Protein AF-A0A4P7VMG3-F1 (afdb_monomer_lite)

Organism: NCBI:txi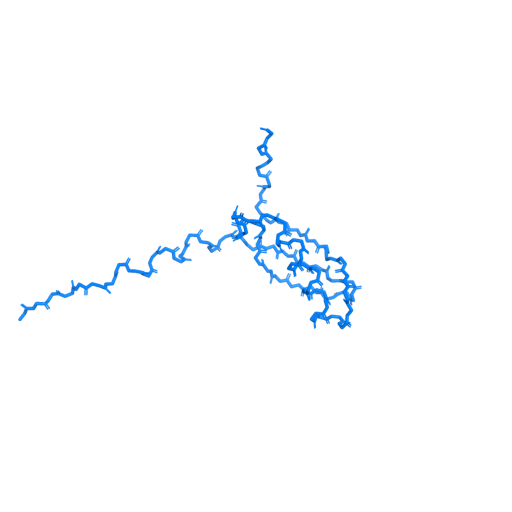d2530390

pLDDT: mean 73.42, std 18.99, range [36.62, 92.62]

Radius of gyration: 17.11 Å; chains: 1; bounding box: 41×54×27 Å

Foldseek 3Di:
DDDDDPPPPPPVVVVQVQAKKWKAAPVGDIDIDGHCVVVVVHSVVVQVVQQVVNCVVPVHGDHMDIGTPDPPPPDD

Secondary structure (DSSP, 8-state):
--------SSSSSGGGTT-EEEEE-TTS-EEEEE-GGG-SS-TTHHHHHHHHHHHHHHSS----EEEESS------

Sequence (76 aa):
MKKFLMSLGFITICLSAFATIEYTTTCGKQGYTVNQSYFVDNPNEFWNYLLELNEIECGVPGPVKFKSDTPMEFRF

Structure (mmCIF, N/CA/C/O backbone):
data_AF-A0A4P7VMG3-F1
#
_entry.id   AF-A0A4P7VMG3-F1
#
loop_
_atom_site.group_PDB
_atom_site.id
_atom_site.type_symbol
_atom_site.label_atom_id
_atom_site.label_alt_id
_atom_site.label_comp_id
_atom_site.label_asym_id
_atom_site.label_entity_id
_atom_site.label_seq_id
_atom_site.pdbx_PDB_ins_code
_atom_site.Cartn_x
_atom_site.Cartn_y
_atom_site.Cartn_z
_atom_site.occupancy
_atom_site.B_iso_or_equiv
_atom_site.auth_seq_id
_atom_site.auth_comp_id
_atom_site.auth_asym_id
_atom_site.auth_atom_id
_atom_site.pdbx_PDB_model_num
ATOM 1 N N . MET A 1 1 ? 26.024 -42.316 -10.361 1.00 48.81 1 MET A N 1
ATOM 2 C CA . MET A 1 1 ? 26.466 -40.942 -10.025 1.00 48.81 1 MET A CA 1
ATOM 3 C C . MET A 1 1 ? 26.156 -40.002 -11.186 1.00 48.81 1 MET A C 1
ATOM 5 O O . MET A 1 1 ? 26.801 -40.109 -12.220 1.00 48.81 1 MET A O 1
ATOM 9 N N . LYS A 1 2 ? 25.154 -39.128 -11.041 1.00 44.91 2 LYS A N 1
ATOM 10 C CA . LYS A 1 2 ? 24.836 -38.023 -11.973 1.00 44.91 2 LYS A CA 1
ATOM 11 C C . LYS A 1 2 ? 24.005 -36.993 -11.182 1.00 44.91 2 LYS A C 1
ATOM 13 O O . LYS A 1 2 ? 22.807 -37.159 -11.037 1.00 44.91 2 LYS A O 1
ATOM 18 N N . LYS A 1 3 ? 24.647 -36.314 -10.225 1.00 49.94 3 LYS A N 1
ATOM 19 C CA . LYS A 1 3 ? 25.035 -34.891 -10.281 1.00 49.94 3 LYS A CA 1
ATOM 20 C C . LYS A 1 3 ? 23.867 -33.967 -10.663 1.00 49.94 3 LYS A C 1
ATOM 22 O O . LYS A 1 3 ? 23.644 -33.709 -11.838 1.00 49.94 3 LYS A O 1
ATOM 27 N N . PHE A 1 4 ? 23.161 -33.531 -9.614 1.00 53.59 4 PHE A N 1
ATOM 28 C CA . PHE A 1 4 ? 22.645 -32.180 -9.370 1.00 53.59 4 PHE A CA 1
ATOM 29 C C . PHE A 1 4 ? 22.620 -31.253 -10.588 1.00 53.59 4 PHE A C 1
ATOM 31 O O . PHE A 1 4 ? 23.612 -30.602 -10.901 1.00 53.59 4 PHE A O 1
ATOM 38 N N . LEU A 1 5 ? 21.459 -31.142 -11.220 1.00 56.16 5 LEU A N 1
ATOM 39 C CA . LEU A 1 5 ? 21.130 -30.058 -12.133 1.00 56.16 5 LEU A CA 1
ATOM 40 C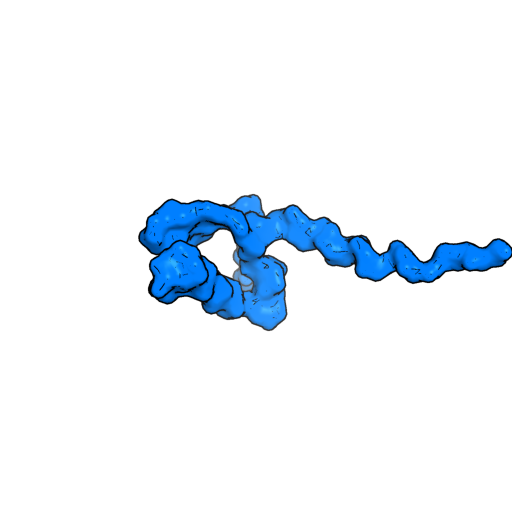 C . LEU A 1 5 ? 19.688 -29.656 -11.839 1.00 56.16 5 LEU A C 1
ATOM 42 O O . LEU A 1 5 ? 18.839 -30.526 -11.683 1.00 56.16 5 LEU A O 1
ATOM 46 N N . MET A 1 6 ? 19.458 -28.342 -11.793 1.00 48.47 6 MET A N 1
ATOM 47 C CA . MET A 1 6 ? 18.186 -27.646 -11.537 1.00 48.47 6 MET A CA 1
ATOM 48 C C . MET A 1 6 ? 17.906 -27.214 -10.086 1.00 48.47 6 MET A C 1
ATOM 50 O O . MET A 1 6 ? 16.776 -27.260 -9.625 1.00 48.47 6 MET A O 1
ATOM 54 N N . SER A 1 7 ? 18.917 -26.684 -9.390 1.00 50.81 7 SER A N 1
ATOM 55 C CA . SER A 1 7 ? 18.720 -25.791 -8.228 1.00 50.81 7 SER A CA 1
ATOM 56 C C . SER A 1 7 ? 19.241 -24.376 -8.527 1.00 50.81 7 SER A C 1
ATOM 58 O O . SER A 1 7 ? 19.921 -23.768 -7.708 1.00 50.81 7 SER A O 1
ATOM 60 N N . LEU A 1 8 ? 18.989 -23.865 -9.737 1.00 51.53 8 LEU A N 1
ATOM 61 C CA . LEU A 1 8 ? 19.392 -22.509 -10.152 1.00 51.53 8 LEU A CA 1
ATOM 62 C C . LEU A 1 8 ? 18.200 -21.558 -10.367 1.00 51.53 8 LEU A C 1
ATOM 64 O O . LEU A 1 8 ? 18.406 -20.401 -10.704 1.00 51.53 8 LEU A O 1
ATOM 68 N N . GLY A 1 9 ? 16.963 -22.011 -10.132 1.00 47.12 9 GLY A N 1
ATOM 69 C CA . GLY A 1 9 ? 15.753 -21.192 -10.300 1.00 47.12 9 GLY A CA 1
ATOM 70 C C . GLY A 1 9 ? 15.259 -20.469 -9.041 1.00 47.12 9 GLY A C 1
ATOM 71 O O . GLY A 1 9 ? 14.258 -19.772 -9.115 1.00 47.12 9 GLY A O 1
ATOM 72 N N . PHE A 1 10 ? 15.919 -20.635 -7.889 1.00 47.50 10 PHE A N 1
ATOM 73 C CA . PHE A 1 10 ? 15.422 -20.136 -6.593 1.00 47.50 10 PHE A CA 1
ATOM 74 C C . PHE A 1 10 ? 16.187 -18.930 -6.022 1.00 47.50 10 PHE A C 1
ATOM 76 O O . PHE A 1 10 ? 15.903 -18.513 -4.905 1.00 47.50 10 PHE A O 1
ATOM 83 N N . ILE A 1 11 ? 17.139 -18.343 -6.760 1.00 48.62 11 ILE A N 1
ATOM 84 C CA . ILE A 1 11 ? 17.992 -17.247 -6.243 1.00 48.62 11 ILE A CA 1
ATOM 85 C C . ILE A 1 11 ? 17.629 -15.875 -6.844 1.00 48.62 11 ILE A C 1
ATOM 87 O O . ILE A 1 11 ? 18.248 -14.871 -6.522 1.00 48.62 11 ILE A O 1
ATOM 91 N N . THR A 1 12 ? 16.582 -15.768 -7.665 1.00 45.66 12 THR A N 1
ATOM 92 C CA . THR A 1 12 ? 16.075 -14.458 -8.125 1.00 45.66 12 THR A CA 1
ATOM 93 C C . THR A 1 12 ? 15.002 -13.854 -7.219 1.00 45.66 12 THR A C 1
ATOM 95 O O . THR A 1 12 ? 14.678 -12.684 -7.378 1.00 45.66 12 THR A O 1
ATOM 98 N N . ILE A 1 13 ? 14.501 -14.589 -6.219 1.00 48.97 13 ILE A N 1
ATOM 99 C CA . ILE A 1 13 ? 13.468 -14.090 -5.289 1.00 48.97 13 ILE A CA 1
ATOM 100 C C . ILE A 1 13 ? 14.091 -13.330 -4.099 1.00 48.97 13 ILE A C 1
ATOM 102 O O . ILE A 1 13 ? 13.420 -12.562 -3.421 1.00 48.97 13 ILE A O 1
ATOM 106 N N . CYS A 1 14 ? 15.400 -13.463 -3.859 1.00 44.75 14 CYS A N 1
ATOM 107 C CA . CYS A 1 14 ? 16.052 -12.808 -2.718 1.00 44.75 14 CYS A CA 1
ATOM 108 C C . CYS A 1 14 ? 16.463 -11.345 -2.969 1.00 44.75 14 CYS A C 1
ATOM 110 O O . CYS A 1 14 ? 16.834 -10.662 -2.019 1.00 44.75 14 CYS A O 1
ATOM 112 N N . LEU A 1 15 ? 16.395 -10.839 -4.208 1.00 46.88 15 LEU A N 1
ATOM 113 C CA . LEU A 1 15 ? 16.741 -9.439 -4.511 1.00 46.88 15 LEU A CA 1
ATOM 114 C C . LEU A 1 15 ? 15.582 -8.455 -4.284 1.00 46.88 15 LEU A C 1
ATOM 116 O O . LEU A 1 15 ? 15.813 -7.251 -4.262 1.00 46.88 15 LEU A O 1
ATOM 120 N N . SER A 1 16 ? 14.357 -8.938 -4.062 1.00 47.16 16 SER A N 1
ATOM 121 C CA . SER A 1 16 ? 13.208 -8.082 -3.739 1.00 47.16 16 SER A CA 1
ATOM 122 C C . SER A 1 16 ? 13.025 -7.855 -2.227 1.00 47.16 16 SER A C 1
ATOM 124 O O . SER A 1 16 ? 12.181 -7.063 -1.811 1.00 47.16 16 SER A O 1
ATOM 126 N N . ALA A 1 17 ? 13.849 -8.490 -1.385 1.00 47.69 17 ALA A N 1
ATOM 127 C CA . ALA A 1 17 ? 13.696 -8.551 0.073 1.00 47.69 17 ALA A CA 1
ATOM 128 C C . ALA A 1 17 ? 13.823 -7.209 0.840 1.00 47.69 17 ALA A C 1
ATOM 130 O O . ALA A 1 17 ? 13.688 -7.211 2.058 1.00 47.69 17 ALA A O 1
ATOM 131 N N . PHE A 1 18 ? 14.049 -6.071 0.171 1.00 55.44 18 PHE A N 1
ATOM 132 C CA . PHE A 1 18 ? 14.282 -4.767 0.823 1.00 55.44 18 PHE A CA 1
ATOM 133 C C . PHE A 1 18 ? 13.308 -3.651 0.435 1.00 55.44 18 PHE A C 1
ATOM 135 O O . PHE A 1 18 ? 13.507 -2.501 0.812 1.00 55.44 18 PHE A O 1
ATOM 142 N N . ALA A 1 19 ? 12.252 -3.958 -0.311 1.00 68.94 19 ALA A N 1
ATOM 143 C CA . ALA A 1 19 ? 11.318 -2.947 -0.786 1.00 68.94 19 ALA A CA 1
ATOM 144 C C . ALA A 1 19 ? 9.954 -3.075 -0.098 1.00 68.94 19 ALA A C 1
ATOM 146 O O . ALA A 1 19 ? 8.936 -3.216 -0.766 1.00 68.94 19 ALA A O 1
ATOM 147 N N . THR A 1 20 ? 9.925 -3.063 1.233 1.00 80.88 20 THR A N 1
ATOM 148 C CA . THR A 1 20 ? 8.675 -2.930 1.994 1.00 80.88 20 THR A CA 1
ATOM 149 C C . THR A 1 20 ? 8.448 -1.480 2.418 1.00 80.88 20 THR A C 1
ATOM 151 O O . THR A 1 20 ? 9.403 -0.746 2.663 1.00 80.88 20 THR A O 1
ATOM 154 N N . ILE A 1 21 ? 7.187 -1.067 2.503 1.00 86.44 21 ILE A N 1
ATOM 155 C CA . ILE A 1 21 ? 6.740 0.231 3.013 1.00 86.44 21 ILE A CA 1
ATOM 156 C C . ILE A 1 21 ? 5.822 0.003 4.211 1.00 86.44 21 ILE A C 1
ATOM 158 O O . ILE A 1 21 ? 5.048 -0.957 4.231 1.00 86.44 21 ILE A O 1
ATOM 162 N N . GLU A 1 22 ? 5.883 0.893 5.193 1.00 89.19 22 GLU A N 1
ATOM 163 C CA . GLU A 1 22 ? 4.882 0.957 6.258 1.00 89.19 22 GLU A CA 1
ATOM 164 C C . GLU A 1 22 ? 3.663 1.720 5.737 1.00 89.19 22 GLU A C 1
ATOM 166 O O . GLU A 1 22 ? 3.813 2.762 5.093 1.00 89.19 22 GLU A O 1
ATOM 171 N N . TYR A 1 23 ? 2.458 1.238 6.025 1.00 89.00 23 TYR A N 1
ATOM 172 C CA . TYR A 1 23 ? 1.218 1.890 5.630 1.00 89.00 23 TYR A CA 1
ATOM 173 C C . TYR A 1 23 ? 0.291 2.163 6.815 1.00 89.00 23 TYR A C 1
ATOM 175 O O . TYR A 1 23 ? 0.341 1.499 7.846 1.00 89.00 23 TYR A O 1
ATOM 183 N N . THR A 1 24 ? -0.584 3.156 6.668 1.00 92.50 24 THR A N 1
ATOM 184 C CA . THR A 1 24 ? -1.665 3.491 7.597 1.00 92.50 24 THR A CA 1
ATOM 185 C C . THR A 1 24 ? -2.943 3.769 6.806 1.00 92.50 24 THR A C 1
ATOM 187 O O . THR A 1 24 ? -2.992 4.688 5.985 1.00 92.50 24 THR A O 1
ATOM 190 N N . THR A 1 25 ? -3.972 2.969 7.063 1.00 92.19 25 THR A N 1
ATOM 191 C CA . THR A 1 25 ? -5.297 3.035 6.418 1.00 92.19 25 THR A CA 1
ATOM 192 C C . THR A 1 25 ? -6.173 4.152 6.994 1.00 92.19 25 THR A C 1
ATOM 194 O O . THR A 1 25 ? -5.865 4.730 8.042 1.00 92.19 25 THR A O 1
ATOM 197 N N . THR A 1 26 ? -7.304 4.443 6.344 1.00 91.50 26 THR A N 1
ATOM 198 C CA . THR A 1 26 ? -8.257 5.468 6.803 1.00 91.50 26 THR A CA 1
ATOM 199 C C . THR A 1 26 ? -8.922 5.121 8.134 1.00 91.50 26 THR A C 1
ATOM 201 O O . THR A 1 26 ? -9.215 6.024 8.915 1.00 91.50 26 THR A O 1
ATOM 204 N N . CYS A 1 27 ? -9.108 3.832 8.431 1.00 91.69 27 CYS A N 1
ATOM 205 C CA . CYS A 1 27 ? -9.619 3.356 9.718 1.00 91.69 27 CYS A CA 1
ATOM 206 C C . CYS A 1 27 ? -8.534 3.229 10.805 1.00 91.69 27 CYS A C 1
ATOM 208 O O . CYS A 1 27 ? -8.815 2.747 11.900 1.00 91.69 27 CYS A O 1
ATOM 210 N N . GLY A 1 28 ? -7.300 3.671 10.528 1.00 89.31 28 GLY A N 1
ATOM 211 C CA . GLY A 1 28 ? -6.216 3.739 11.509 1.00 89.31 28 GLY A CA 1
ATOM 212 C C . GLY A 1 28 ? -5.422 2.446 11.696 1.00 89.31 28 GLY A C 1
ATOM 213 O O . GLY A 1 28 ? -4.555 2.398 12.566 1.00 89.31 28 GLY A O 1
ATOM 214 N N . LYS A 1 29 ? -5.665 1.406 10.887 1.00 89.94 29 LYS A N 1
ATOM 215 C CA . LYS A 1 29 ? -4.828 0.198 10.894 1.00 89.94 29 LYS A CA 1
ATOM 216 C C . LYS A 1 29 ? -3.480 0.470 10.243 1.00 89.94 29 LYS A C 1
ATOM 218 O O . LYS A 1 29 ? -3.426 1.125 9.199 1.00 89.94 29 LYS A O 1
ATOM 223 N N . GLN A 1 30 ? -2.432 -0.081 10.841 1.00 91.19 30 GLN A N 1
ATOM 224 C CA . GLN A 1 30 ? -1.055 0.010 10.371 1.00 91.19 30 GLN A CA 1
ATOM 225 C C . GLN A 1 30 ? -0.541 -1.366 9.959 1.00 91.19 30 GLN A C 1
ATOM 227 O O . GLN A 1 30 ? -0.941 -2.375 10.542 1.00 91.19 30 GLN A O 1
ATOM 232 N N . GLY A 1 31 ? 0.351 -1.402 8.977 1.00 87.38 31 GLY A N 1
ATOM 233 C CA . GLY A 1 31 ? 0.951 -2.641 8.500 1.00 87.38 31 GLY A CA 1
ATOM 234 C C . GLY A 1 31 ? 2.141 -2.388 7.587 1.00 87.38 31 GLY A C 1
ATOM 235 O O . GLY A 1 31 ? 2.557 -1.248 7.388 1.00 87.38 31 GLY A O 1
ATOM 236 N N . TYR A 1 32 ? 2.674 -3.466 7.021 1.00 87.62 32 TYR A N 1
ATOM 237 C CA . TYR A 1 32 ? 3.758 -3.418 6.046 1.00 87.62 32 TYR A CA 1
ATOM 238 C C . TYR A 1 32 ? 3.310 -4.059 4.742 1.00 87.62 32 TYR A C 1
ATOM 240 O O . TYR A 1 32 ? 2.624 -5.081 4.750 1.00 87.62 32 TYR A O 1
ATOM 248 N N . THR A 1 33 ? 3.708 -3.467 3.622 1.00 87.94 33 THR A N 1
ATOM 249 C CA . THR A 1 33 ? 3.426 -3.999 2.289 1.00 87.94 33 THR A CA 1
ATOM 250 C C . THR A 1 33 ? 4.588 -3.760 1.325 1.00 87.94 33 THR A C 1
ATOM 252 O O . THR A 1 33 ? 5.596 -3.180 1.706 1.00 87.94 33 THR A O 1
ATOM 255 N N . VAL A 1 34 ? 4.482 -4.238 0.089 1.00 85.44 34 VAL A N 1
ATOM 256 C CA . VAL A 1 34 ? 5.432 -4.013 -0.998 1.00 85.44 34 VAL A CA 1
ATOM 257 C C . VAL A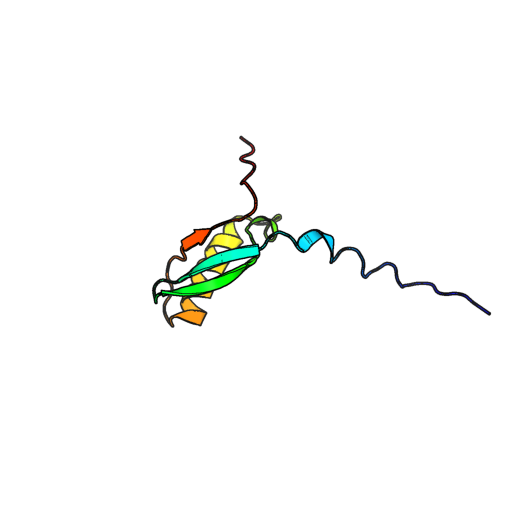 1 34 ? 5.469 -2.543 -1.434 1.00 85.44 34 VAL A C 1
ATOM 259 O O . VAL A 1 34 ? 4.455 -1.850 -1.476 1.00 85.44 34 VAL A O 1
ATOM 262 N N . ASN A 1 35 ? 6.660 -2.060 -1.774 1.00 85.75 35 ASN A N 1
ATOM 263 C CA . ASN A 1 35 ? 6.887 -0.737 -2.345 1.00 85.75 35 ASN A CA 1
ATOM 264 C C . ASN A 1 35 ? 6.483 -0.698 -3.826 1.00 85.75 35 ASN A C 1
ATOM 266 O O . ASN A 1 35 ? 6.443 -1.721 -4.506 1.00 85.75 35 ASN A O 1
ATOM 270 N N . GLN A 1 36 ? 6.316 0.509 -4.358 1.00 84.50 36 GLN A N 1
ATOM 271 C CA . GLN A 1 36 ? 6.139 0.804 -5.776 1.00 84.50 36 GLN A CA 1
ATOM 272 C C . GLN A 1 36 ? 7.199 0.139 -6.668 1.00 84.50 36 GLN A C 1
ATOM 274 O O . GLN A 1 36 ? 6.903 -0.205 -7.806 1.00 84.50 36 GLN A O 1
ATOM 279 N N . SER A 1 37 ? 8.414 -0.106 -6.167 1.00 81.88 37 SER A N 1
ATOM 280 C CA . SER A 1 37 ? 9.462 -0.805 -6.922 1.00 81.88 37 SER A CA 1
ATOM 281 C C . SER A 1 37 ? 9.118 -2.258 -7.277 1.00 81.88 37 SER A C 1
ATOM 283 O O . SER A 1 37 ? 9.833 -2.858 -8.069 1.00 81.88 37 SER A O 1
ATOM 285 N N . TYR A 1 38 ? 8.062 -2.840 -6.701 1.00 81.75 38 TYR A N 1
ATOM 286 C CA . TYR A 1 38 ? 7.510 -4.125 -7.141 1.00 81.75 38 TYR A CA 1
ATOM 287 C C . TYR A 1 38 ? 6.646 -4.005 -8.407 1.00 81.75 38 TYR A C 1
ATOM 289 O O . TYR A 1 38 ? 6.433 -4.998 -9.093 1.00 81.75 38 TYR A O 1
ATOM 297 N N . PHE A 1 39 ? 6.198 -2.796 -8.746 1.00 83.44 39 PHE A N 1
ATOM 298 C CA . PHE A 1 39 ? 5.322 -2.486 -9.877 1.00 83.44 39 PHE A CA 1
ATOM 299 C C . PHE A 1 39 ? 6.106 -1.808 -11.013 1.00 83.44 39 PHE A C 1
ATOM 301 O O . PHE A 1 39 ? 5.685 -0.787 -11.556 1.00 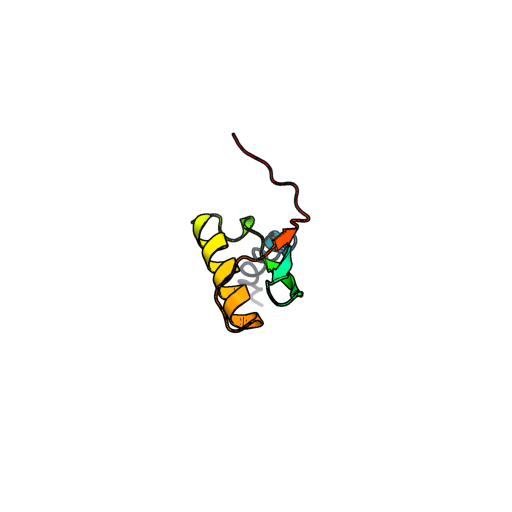83.44 39 PHE A O 1
ATOM 308 N N . VAL A 1 40 ? 7.286 -2.347 -11.350 1.00 80.69 40 VAL A N 1
ATOM 309 C CA . VAL A 1 40 ? 8.219 -1.740 -12.324 1.00 80.69 40 VAL A CA 1
ATOM 310 C C . VAL A 1 40 ? 7.581 -1.575 -13.705 1.00 80.69 40 VAL A C 1
ATOM 312 O O . VAL A 1 40 ? 7.766 -0.544 -14.347 1.00 80.69 40 VAL A O 1
ATOM 315 N N . ASP A 1 41 ? 6.806 -2.569 -14.139 1.00 85.25 41 ASP A N 1
ATOM 316 C CA . ASP A 1 41 ? 6.182 -2.584 -15.465 1.00 85.25 41 ASP A CA 1
ATOM 317 C C . ASP A 1 41 ? 4.973 -1.641 -15.560 1.00 85.25 41 ASP A C 1
ATOM 319 O O . ASP A 1 41 ? 4.640 -1.156 -16.642 1.00 85.25 41 ASP A O 1
ATOM 323 N N . ASN A 1 42 ? 4.313 -1.362 -14.430 1.00 84.06 42 ASN A N 1
ATOM 324 C CA . ASN A 1 42 ? 3.146 -0.489 -14.374 1.00 84.06 42 ASN A CA 1
ATOM 325 C C . ASN A 1 42 ? 3.040 0.257 -13.030 1.00 84.06 42 ASN A C 1
ATOM 327 O O . ASN A 1 42 ? 2.270 -0.135 -12.150 1.00 84.06 42 ASN A O 1
ATOM 331 N N . PRO A 1 43 ? 3.737 1.396 -12.877 1.00 81.06 43 PRO A N 1
ATOM 332 C CA . PRO A 1 43 ? 3.755 2.147 -11.623 1.00 81.06 43 PRO A CA 1
ATOM 333 C C . PRO A 1 43 ? 2.385 2.668 -11.165 1.00 81.06 43 PRO A C 1
ATOM 335 O O . PRO A 1 43 ? 2.226 3.004 -9.994 1.00 81.06 43 PRO A O 1
ATOM 338 N N . ASN A 1 44 ? 1.396 2.748 -12.064 1.00 85.50 44 ASN A N 1
ATOM 339 C CA . ASN A 1 44 ? 0.040 3.178 -11.720 1.00 85.50 44 ASN A CA 1
ATOM 340 C C . ASN A 1 44 ? -0.741 2.102 -10.950 1.00 85.50 44 ASN A C 1
ATOM 342 O O . ASN A 1 44 ? -1.638 2.437 -10.179 1.00 85.50 44 ASN A O 1
ATOM 346 N N . GLU A 1 45 ? -0.389 0.826 -11.124 1.00 89.06 45 GLU A N 1
ATOM 347 C CA . GLU A 1 45 ? -1.015 -0.294 -10.416 1.00 89.06 45 GLU A CA 1
ATOM 348 C C . GLU A 1 45 ? -0.769 -0.219 -8.905 1.00 89.06 45 GLU A C 1
ATOM 350 O O . GLU A 1 45 ? -1.651 -0.562 -8.124 1.00 89.06 45 GLU A O 1
ATOM 355 N N . PHE A 1 46 ? 0.367 0.347 -8.487 1.00 88.38 46 PHE A N 1
ATOM 356 C CA . PHE A 1 46 ? 0.670 0.594 -7.078 1.00 88.38 46 PHE A CA 1
ATOM 357 C C . PHE A 1 46 ? -0.405 1.444 -6.378 1.00 88.38 46 PHE A C 1
ATOM 359 O O . PHE A 1 46 ? -0.773 1.168 -5.238 1.00 88.38 46 PHE A O 1
ATOM 366 N N . TRP A 1 47 ? -0.953 2.458 -7.054 1.00 87.62 47 TRP A N 1
ATOM 367 C CA . TRP A 1 47 ? -1.996 3.306 -6.468 1.00 87.62 47 TRP A CA 1
ATOM 368 C C . TRP A 1 47 ? -3.318 2.558 -6.299 1.00 87.62 47 TRP A C 1
ATOM 370 O O . TRP A 1 47 ? -3.958 2.690 -5.257 1.00 87.62 47 TRP A O 1
ATOM 380 N N . ASN A 1 48 ? -3.700 1.742 -7.284 1.00 89.94 48 ASN A N 1
ATOM 381 C CA . ASN A 1 48 ? -4.890 0.893 -7.191 1.00 89.94 48 ASN A CA 1
ATOM 382 C C . ASN A 1 48 ? -4.731 -0.145 -6.078 1.00 89.94 48 ASN A C 1
ATOM 384 O O . ASN A 1 48 ? -5.625 -0.299 -5.252 1.00 89.94 48 ASN A O 1
ATOM 388 N N . TYR A 1 49 ? -3.553 -0.762 -5.996 1.00 90.12 49 TYR A N 1
ATOM 389 C CA . TYR A 1 49 ? -3.196 -1.695 -4.939 1.00 90.12 49 TYR A CA 1
ATOM 390 C C . TYR A 1 49 ? -3.378 -1.088 -3.537 1.00 90.12 49 TYR A C 1
ATOM 392 O O . TYR A 1 49 ? -3.975 -1.708 -2.658 1.00 90.12 49 TYR A O 1
ATOM 400 N N . LEU A 1 50 ? -2.923 0.152 -3.321 1.00 88.94 50 LEU A N 1
ATOM 401 C CA . LEU A 1 50 ? -3.119 0.838 -2.042 1.00 88.94 50 LEU A CA 1
ATOM 402 C C . LEU A 1 50 ? -4.599 1.134 -1.744 1.00 88.94 50 LEU A C 1
ATOM 404 O O . LEU A 1 50 ? -5.014 1.020 -0.592 1.00 88.94 50 LEU A O 1
ATOM 408 N N . LEU A 1 51 ? -5.402 1.497 -2.750 1.00 89.38 51 LEU A N 1
ATOM 409 C CA . LEU A 1 51 ? -6.844 1.724 -2.571 1.00 89.38 51 LEU A CA 1
ATOM 410 C C . LEU A 1 51 ? -7.579 0.436 -2.175 1.00 89.38 51 LEU A C 1
ATOM 412 O O . LEU A 1 51 ? -8.380 0.454 -1.237 1.00 89.38 51 LEU A O 1
ATOM 416 N N . GLU A 1 52 ? -7.270 -0.673 -2.849 1.00 91.19 52 GLU A N 1
ATOM 417 C CA . GLU A 1 52 ? -7.810 -2.003 -2.541 1.00 91.19 52 GLU A CA 1
ATOM 418 C C . GLU A 1 52 ? -7.407 -2.457 -1.137 1.00 91.19 52 GLU A C 1
ATOM 420 O O . GLU A 1 52 ? -8.219 -2.994 -0.386 1.00 91.19 52 GLU A O 1
ATOM 425 N N . LEU A 1 53 ? -6.167 -2.180 -0.735 1.00 91.06 53 LEU A N 1
ATOM 426 C CA . LEU A 1 53 ? -5.672 -2.509 0.596 1.00 91.06 53 LEU A CA 1
ATOM 427 C C . LEU A 1 53 ? -6.460 -1.783 1.701 1.00 91.06 53 LEU A C 1
ATOM 429 O O . LEU A 1 53 ? -6.740 -2.374 2.745 1.00 91.06 53 LEU A O 1
ATOM 433 N N . ASN A 1 54 ? -6.895 -0.540 1.472 1.00 90.56 54 ASN A N 1
ATOM 434 C CA . ASN A 1 54 ? -7.810 0.132 2.395 1.00 90.56 54 ASN A CA 1
ATOM 435 C C . ASN A 1 54 ? -9.193 -0.528 2.433 1.00 90.56 54 ASN A C 1
ATOM 437 O O . ASN A 1 54 ? -9.783 -0.645 3.505 1.00 90.56 54 ASN A O 1
ATOM 441 N N . GLU A 1 55 ? -9.716 -0.948 1.282 1.00 92.62 55 GLU A N 1
ATOM 442 C CA . GLU A 1 55 ? -11.017 -1.611 1.193 1.00 92.62 55 GLU A CA 1
ATOM 443 C C . GLU A 1 55 ? -11.023 -2.954 1.924 1.00 92.62 55 GLU A C 1
ATOM 445 O O . GLU A 1 55 ? -11.937 -3.219 2.701 1.00 92.62 55 GLU A O 1
ATOM 450 N N . ILE A 1 56 ? -9.969 -3.755 1.770 1.00 90.81 56 ILE A N 1
ATOM 451 C CA . ILE A 1 56 ? -9.802 -5.028 2.482 1.00 90.81 56 ILE A CA 1
ATOM 452 C C . ILE A 1 56 ? -9.764 -4.805 4.000 1.00 90.81 56 ILE A C 1
ATOM 454 O O . ILE A 1 56 ? -10.383 -5.546 4.764 1.00 90.81 56 ILE A O 1
ATOM 458 N N . GLU A 1 57 ? -9.045 -3.778 4.451 1.00 92.31 57 GLU A N 1
ATOM 459 C CA . GLU A 1 57 ? -8.805 -3.553 5.876 1.00 92.31 57 GLU A CA 1
ATOM 460 C C . GLU A 1 57 ? -9.938 -2.807 6.590 1.00 92.31 57 GLU A C 1
ATOM 462 O O . GLU A 1 57 ? -10.204 -3.076 7.769 1.00 92.31 57 GLU A O 1
ATOM 467 N N . CYS A 1 58 ? -10.591 -1.873 5.897 1.00 90.69 58 CYS A N 1
ATOM 468 C CA . CYS A 1 58 ? -11.589 -0.958 6.455 1.00 90.69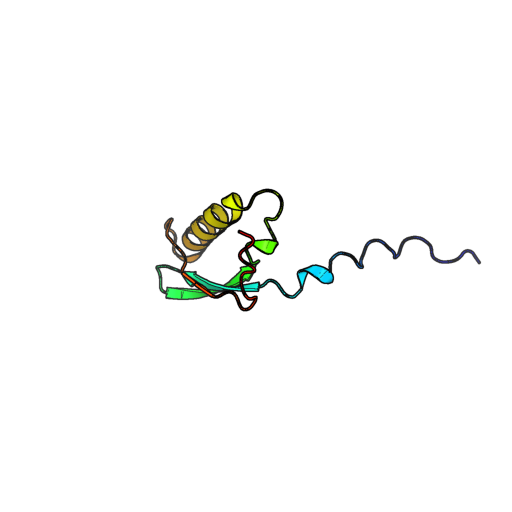 58 CYS A CA 1
ATOM 469 C C . CYS A 1 58 ? -13.005 -1.159 5.887 1.00 90.69 58 CYS A C 1
ATOM 471 O O . CYS A 1 58 ? -13.936 -0.511 6.362 1.00 90.69 58 CYS A O 1
ATOM 473 N N . GLY A 1 59 ? -13.186 -2.017 4.879 1.00 90.06 59 GLY A N 1
ATOM 474 C CA . GLY A 1 59 ? -14.472 -2.268 4.219 1.00 90.06 59 GLY A CA 1
ATOM 475 C C . GLY A 1 59 ? -14.945 -1.146 3.289 1.00 90.06 59 GLY A C 1
ATOM 476 O O . GLY A 1 59 ? -16.091 -1.170 2.845 1.00 90.06 59 GLY A O 1
ATOM 477 N N . VAL A 1 60 ? -14.100 -0.143 3.028 1.00 86.75 60 VAL A N 1
ATOM 478 C CA . VAL A 1 60 ? -14.399 0.990 2.141 1.00 86.75 60 VAL A CA 1
ATOM 479 C C . VAL A 1 60 ? -13.170 1.369 1.310 1.00 86.75 60 VAL A C 1
ATOM 481 O O . VAL A 1 60 ? -12.067 1.415 1.864 1.00 86.75 60 VAL A O 1
ATOM 484 N N . PRO A 1 61 ? -13.325 1.707 0.018 1.00 83.19 61 PRO A N 1
ATOM 485 C CA . PRO A 1 61 ? -12.232 2.259 -0.773 1.00 83.19 61 PRO A CA 1
ATOM 486 C C . PRO A 1 61 ? -11.725 3.558 -0.147 1.00 83.19 61 PRO A C 1
ATOM 488 O O . PRO A 1 61 ? -12.514 4.403 0.289 1.00 83.19 61 PRO A O 1
ATOM 491 N N . GLY A 1 62 ? -10.410 3.747 -0.099 1.00 79.50 62 GLY A N 1
ATOM 492 C CA . GLY A 1 62 ? -9.856 4.956 0.495 1.00 79.50 62 GLY A CA 1
ATOM 493 C C . GLY A 1 62 ? -8.343 5.076 0.369 1.00 79.50 62 GLY A C 1
ATOM 494 O O . GLY A 1 62 ? -7.656 4.082 0.149 1.00 79.50 62 GLY A O 1
ATOM 495 N N . PRO A 1 63 ? -7.807 6.300 0.495 1.00 83.38 63 PRO A N 1
ATOM 496 C CA . PRO A 1 63 ? -6.377 6.536 0.392 1.00 83.38 63 PRO A CA 1
ATOM 497 C C . PRO A 1 63 ? -5.629 5.944 1.589 1.00 83.38 63 PRO A C 1
ATOM 499 O O . PRO A 1 63 ? -6.061 6.064 2.735 1.00 83.38 63 PRO A O 1
ATOM 502 N N . VAL A 1 64 ? -4.448 5.396 1.323 1.00 87.00 64 VAL A N 1
ATOM 503 C CA . VAL A 1 64 ? -3.532 4.884 2.343 1.00 87.00 64 VAL A CA 1
ATOM 504 C C . VAL A 1 64 ? -2.332 5.817 2.451 1.00 87.00 64 VAL A C 1
ATOM 506 O O . VAL A 1 64 ? -1.743 6.215 1.446 1.00 87.00 64 VAL A O 1
ATOM 509 N N . LYS A 1 65 ? -1.957 6.182 3.678 1.00 87.50 65 LYS A N 1
ATOM 510 C CA . LYS A 1 65 ? -0.699 6.894 3.938 1.00 87.50 65 LYS A CA 1
ATOM 511 C C . LYS A 1 65 ? 0.416 5.865 4.011 1.00 87.50 65 LYS A C 1
ATOM 513 O O . LYS A 1 65 ? 0.237 4.863 4.690 1.00 87.50 65 LYS A O 1
ATOM 518 N N . PHE A 1 66 ? 1.561 6.111 3.389 1.00 85.25 66 PHE A N 1
ATOM 519 C CA . PHE A 1 66 ? 2.693 5.192 3.476 1.00 85.25 66 PHE A CA 1
ATOM 520 C C . PHE A 1 66 ? 4.022 5.917 3.675 1.00 85.25 66 PHE A C 1
ATOM 522 O O . PHE A 1 66 ? 4.178 7.081 3.299 1.00 85.25 66 PHE A O 1
ATOM 529 N N . LYS A 1 67 ? 4.975 5.214 4.287 1.00 81.44 67 LYS A N 1
ATOM 530 C CA . LYS A 1 67 ? 6.375 5.615 4.428 1.00 81.44 67 LYS A CA 1
ATOM 531 C C . LYS A 1 67 ? 7.242 4.558 3.758 1.00 81.44 67 LYS A C 1
ATOM 533 O O . LYS A 1 67 ? 7.142 3.379 4.081 1.00 81.44 67 LYS A O 1
ATOM 538 N N . SER A 1 68 ? 8.075 4.992 2.819 1.00 69.50 68 SER A N 1
ATOM 539 C CA . SER A 1 68 ? 9.079 4.136 2.195 1.00 69.50 68 SER A CA 1
ATOM 540 C C . SER A 1 68 ? 10.402 4.278 2.934 1.00 69.50 68 SER A C 1
ATOM 542 O O . SER A 1 68 ? 10.925 5.387 3.029 1.00 69.50 68 SER A O 1
ATOM 544 N N . ASP A 1 69 ? 10.953 3.158 3.399 1.00 59.00 69 ASP A N 1
ATOM 545 C CA . ASP A 1 69 ? 12.294 3.104 3.998 1.00 59.00 69 ASP A CA 1
ATOM 546 C C . ASP A 1 69 ? 13.405 3.172 2.937 1.00 59.00 69 ASP A C 1
ATOM 548 O O . ASP A 1 69 ? 14.574 3.399 3.247 1.00 59.00 69 ASP A O 1
ATOM 552 N N . THR A 1 70 ? 13.042 3.017 1.659 1.00 53.66 70 THR A N 1
ATOM 553 C CA . THR A 1 70 ? 13.950 3.248 0.533 1.00 53.66 70 THR A CA 1
ATOM 554 C C . THR A 1 70 ? 13.808 4.696 0.051 1.00 53.66 70 THR A C 1
ATOM 556 O O . THR A 1 70 ? 12.683 5.124 -0.240 1.00 53.66 70 THR A O 1
ATOM 559 N N . PRO A 1 71 ? 14.908 5.475 -0.025 1.00 46.53 71 PRO A N 1
ATOM 560 C CA . PRO A 1 71 ? 14.861 6.820 -0.580 1.00 46.53 71 PRO A CA 1
ATOM 561 C C . PRO A 1 71 ? 14.382 6.728 -2.029 1.00 46.53 71 PRO A C 1
ATOM 563 O O . PRO A 1 71 ? 14.967 6.001 -2.829 1.00 46.53 71 PRO A O 1
ATOM 566 N N . MET A 1 72 ? 13.295 7.432 -2.357 1.00 48.31 72 MET A N 1
ATOM 567 C CA . MET A 1 72 ? 12.824 7.550 -3.737 1.00 48.31 72 MET A CA 1
ATOM 568 C C . MET A 1 72 ? 13.945 8.190 -4.564 1.00 48.31 72 MET A C 1
ATOM 570 O O . MET A 1 72 ? 14.186 9.392 -4.453 1.00 48.31 72 MET A O 1
ATOM 574 N N . GLU A 1 73 ? 14.645 7.407 -5.387 1.00 42.19 73 GLU A N 1
ATOM 575 C CA . GLU A 1 73 ? 15.438 7.970 -6.479 1.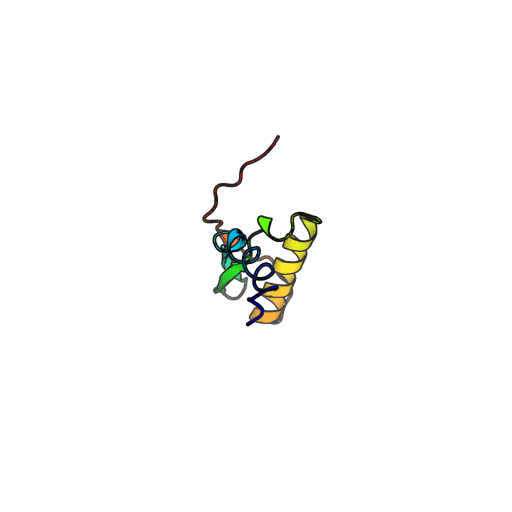00 42.19 73 GLU A CA 1
ATOM 576 C C . GLU A 1 73 ? 14.455 8.564 -7.493 1.00 42.19 73 GLU A C 1
ATOM 578 O O . GLU A 1 73 ? 13.950 7.881 -8.383 1.00 42.19 73 GLU A O 1
ATOM 583 N N . PHE A 1 74 ? 14.154 9.854 -7.341 1.00 39.03 74 PHE A N 1
ATOM 584 C CA . PHE A 1 74 ? 13.514 10.639 -8.387 1.00 39.03 74 PHE A CA 1
ATOM 585 C C . PHE A 1 74 ? 14.475 10.700 -9.578 1.00 39.03 74 PHE A C 1
ATOM 587 O O . PHE A 1 74 ? 15.441 11.463 -9.570 1.00 39.03 74 PHE A O 1
ATOM 594 N N . ARG A 1 75 ? 14.236 9.879 -10.603 1.00 36.62 75 ARG A N 1
ATOM 595 C CA . ARG A 1 75 ? 14.833 10.106 -11.920 1.00 36.62 75 ARG A CA 1
ATOM 596 C C . ARG A 1 75 ? 13.966 11.127 -12.651 1.00 36.62 75 ARG A C 1
ATOM 598 O O . ARG A 1 75 ? 12.837 10.813 -13.020 1.00 36.62 75 ARG A O 1
ATOM 605 N N . PHE A 1 76 ? 14.493 12.347 -12.747 1.00 39.56 76 PHE A N 1
ATOM 606 C CA . PHE A 1 76 ? 13.975 13.439 -13.574 1.00 39.56 76 PHE A CA 1
ATOM 607 C C . PHE A 1 76 ? 14.205 13.162 -15.060 1.00 39.56 76 PHE A C 1
ATOM 609 O O . PHE A 1 76 ? 15.248 12.543 -15.382 1.00 39.56 76 PHE A O 1
#